Protein AF-A0A256SQV0-F1 (afdb_monomer_lite)

Sequence (70 aa):
MNSPLLNAIAETPSSAAYYMGQRDGYACKIKDVLTAIPVENVQANDSVLKELYWWLDMYNDSFAREMGWV

Structure (mmCIF, N/CA/C/O backbone):
data_AF-A0A256SQV0-F1
#
_entry.id   AF-A0A256SQV0-F1
#
loop_
_atom_site.group_PDB
_atom_site.id
_atom_site.type_symbol
_atom_site.label_atom_id
_atom_site.label_alt_id
_atom_site.label_comp_id
_atom_site.label_asym_id
_atom_site.label_entity_id
_atom_site.label_seq_id
_atom_site.pdbx_PDB_ins_code
_atom_site.Cartn_x
_atom_site.Cartn_y
_atom_site.Cartn_z
_atom_site.occupancy
_atom_site.B_iso_or_equiv
_atom_site.auth_seq_id
_atom_site.auth_comp_id
_atom_site.auth_asym_id
_atom_site.auth_atom_id
_atom_site.pdbx_PDB_model_num
ATOM 1 N N . MET A 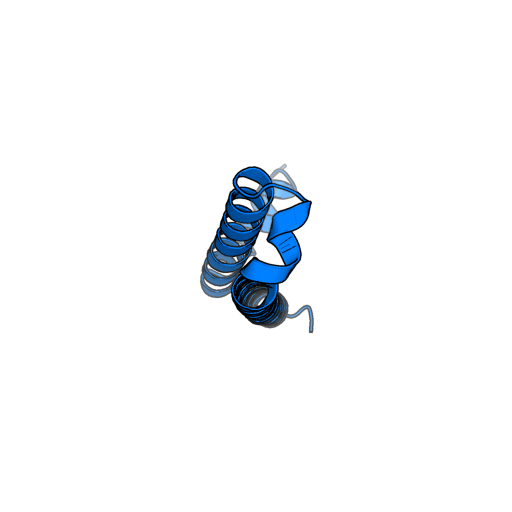1 1 ? 31.991 -5.481 -6.607 1.00 49.16 1 MET A N 1
ATOM 2 C CA . MET A 1 1 ? 30.699 -6.198 -6.640 1.00 49.16 1 MET A CA 1
ATOM 3 C C . MET A 1 1 ? 29.636 -5.20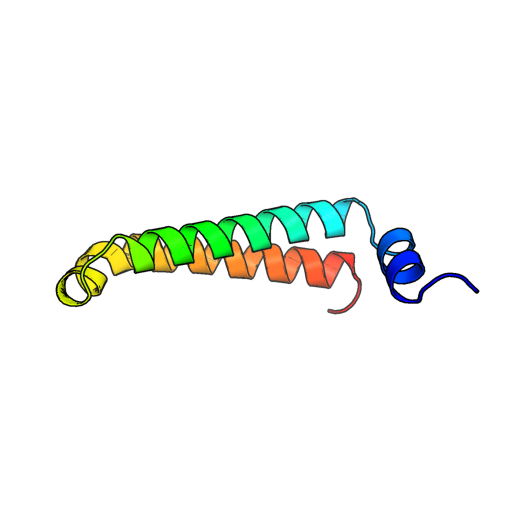9 -6.218 1.00 49.16 1 MET A C 1
ATOM 5 O O . MET A 1 1 ? 29.708 -4.728 -5.095 1.00 49.16 1 MET A O 1
ATOM 9 N N . ASN A 1 2 ? 28.719 -4.846 -7.115 1.00 58.06 2 ASN A N 1
ATOM 10 C CA . ASN A 1 2 ? 27.559 -4.056 -6.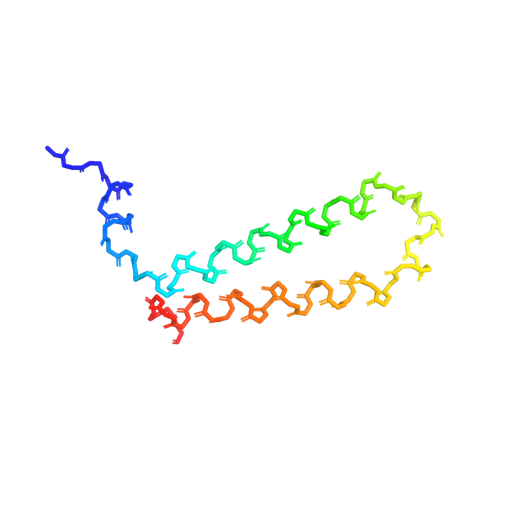712 1.00 58.06 2 ASN A CA 1
ATOM 11 C C . ASN A 1 2 ? 26.670 -4.936 -5.833 1.00 58.06 2 ASN A C 1
ATOM 13 O O . ASN A 1 2 ? 26.489 -6.119 -6.125 1.00 58.06 2 ASN A O 1
ATOM 17 N N . SER A 1 3 ? 26.178 -4.378 -4.729 1.00 82.38 3 SER A N 1
ATOM 18 C CA . SER A 1 3 ? 25.210 -5.068 -3.878 1.00 82.38 3 SER A CA 1
ATOM 19 C C . SER A 1 3 ? 23.986 -5.446 -4.726 1.00 82.38 3 SER A C 1
ATOM 21 O O . SER A 1 3 ? 23.505 -4.583 -5.463 1.00 82.38 3 SER A O 1
ATOM 23 N N . PRO A 1 4 ? 23.451 -6.676 -4.625 1.00 78.12 4 PRO A N 1
ATOM 24 C CA . PRO A 1 4 ? 22.214 -7.072 -5.305 1.00 78.12 4 PRO A CA 1
ATOM 25 C C . PRO A 1 4 ? 21.059 -6.084 -5.083 1.00 78.12 4 PRO A C 1
ATOM 27 O O . PRO A 1 4 ? 20.266 -5.842 -5.985 1.00 78.12 4 PRO A O 1
ATOM 30 N N . LEU A 1 5 ? 21.027 -5.438 -3.911 1.00 76.31 5 LEU A N 1
ATOM 31 C CA . LEU A 1 5 ? 20.075 -4.377 -3.590 1.00 76.31 5 LEU A CA 1
ATOM 32 C C . LEU A 1 5 ? 20.252 -3.128 -4.471 1.00 76.31 5 LEU A C 1
ATOM 34 O O . LEU A 1 5 ? 19.273 -2.548 -4.920 1.00 76.31 5 LEU A O 1
ATOM 38 N N . LEU A 1 6 ? 21.496 -2.710 -4.723 1.00 75.50 6 LEU A N 1
ATOM 39 C CA . LEU A 1 6 ? 21.786 -1.529 -5.543 1.00 75.50 6 LEU A CA 1
ATOM 40 C C . LEU A 1 6 ? 21.426 -1.764 -7.012 1.00 75.50 6 LEU A C 1
ATOM 42 O O . LEU A 1 6 ? 20.928 -0.850 -7.661 1.00 75.50 6 LEU A O 1
ATOM 46 N N . ASN A 1 7 ? 21.633 -2.984 -7.514 1.00 80.12 7 ASN A N 1
ATOM 47 C CA . ASN A 1 7 ? 21.208 -3.349 -8.865 1.00 80.12 7 ASN A CA 1
ATOM 48 C C . ASN A 1 7 ? 19.677 -3.358 -8.974 1.00 80.12 7 ASN A C 1
ATOM 50 O O . ASN A 1 7 ? 19.144 -2.755 -9.894 1.00 80.12 7 ASN A O 1
ATOM 54 N N . ALA A 1 8 ? 18.969 -3.923 -7.988 1.00 75.00 8 ALA A N 1
ATOM 55 C CA . ALA A 1 8 ? 17.505 -3.908 -7.968 1.00 75.00 8 ALA A CA 1
ATOM 56 C C . ALA A 1 8 ? 16.928 -2.478 -7.965 1.00 75.00 8 ALA A C 1
ATOM 58 O O . ALA A 1 8 ? 15.953 -2.199 -8.660 1.00 75.00 8 ALA A O 1
ATOM 59 N N . ILE A 1 9 ? 17.554 -1.549 -7.231 1.00 75.69 9 ILE A N 1
ATOM 60 C CA . ILE A 1 9 ? 17.171 -0.128 -7.249 1.00 75.69 9 ILE A CA 1
ATOM 61 C C . ILE A 1 9 ? 17.432 0.492 -8.627 1.00 75.69 9 ILE A C 1
ATOM 63 O O . ILE A 1 9 ? 16.579 1.212 -9.137 1.00 75.69 9 ILE A O 1
ATOM 67 N N . ALA A 1 10 ? 18.590 0.218 -9.234 1.00 78.50 10 ALA A N 1
ATOM 68 C CA . ALA A 1 10 ? 18.955 0.765 -10.541 1.00 78.50 10 ALA A CA 1
ATOM 69 C C . ALA A 1 10 ? 18.072 0.237 -11.687 1.00 78.50 10 ALA A C 1
ATOM 71 O O . ALA A 1 10 ? 17.854 0.943 -12.667 1.00 78.50 10 ALA A O 1
ATOM 72 N N . GLU A 1 11 ? 17.573 -0.991 -11.561 1.00 84.31 11 GLU A N 1
ATOM 73 C CA . GLU A 1 11 ? 16.729 -1.658 -12.557 1.00 84.31 11 GLU A CA 1
ATOM 74 C C . GLU A 1 11 ? 15.236 -1.337 -12.395 1.00 84.31 11 GLU A C 1
ATOM 76 O O . GLU A 1 11 ? 14.451 -1.637 -13.291 1.00 84.31 11 G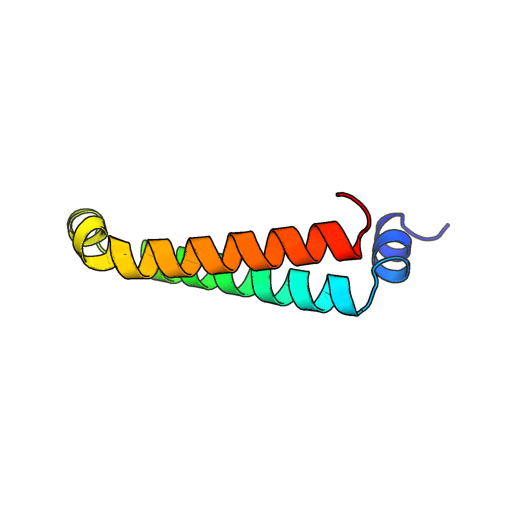LU A O 1
ATOM 81 N N . THR A 1 12 ? 14.827 -0.706 -11.288 1.00 87.38 12 THR A N 1
ATOM 82 C CA . THR A 1 12 ? 13.427 -0.328 -11.055 1.00 87.38 12 THR A CA 1
ATOM 83 C C . THR A 1 12 ? 13.051 0.880 -11.924 1.00 87.38 12 THR A C 1
ATOM 85 O O . THR A 1 12 ? 13.639 1.955 -11.763 1.00 87.38 12 THR A O 1
ATOM 88 N N . PRO A 1 13 ? 12.039 0.770 -12.806 1.00 92.94 13 PRO A N 1
ATOM 89 C CA . PRO A 1 13 ? 11.538 1.915 -13.557 1.00 92.94 13 PRO A CA 1
ATOM 90 C C . PRO A 1 13 ? 11.045 3.029 -12.628 1.00 92.94 13 PRO A C 1
ATOM 92 O O . PRO A 1 13 ? 10.445 2.774 -11.584 1.00 92.94 13 PRO A O 1
ATOM 95 N N . SER A 1 14 ? 11.230 4.293 -13.017 1.00 91.69 14 SER A N 1
ATOM 96 C CA . SER A 1 14 ? 10.757 5.425 -12.203 1.00 91.69 14 SER A CA 1
ATOM 97 C C . SER A 1 14 ? 9.235 5.411 -11.991 1.00 91.69 14 SER A C 1
ATOM 99 O O . SER A 1 14 ? 8.761 5.834 -10.938 1.00 91.69 14 SER A O 1
ATOM 101 N N . SER A 1 15 ? 8.470 4.883 -12.952 1.00 94.25 15 SER A N 1
ATOM 102 C CA . SER A 1 15 ? 7.026 4.636 -12.827 1.00 94.25 15 SER A CA 1
ATOM 103 C C . SER A 1 15 ? 6.711 3.587 -11.757 1.00 94.25 15 SER A C 1
ATOM 105 O O . SER A 1 15 ? 5.859 3.818 -10.898 1.00 94.25 15 SER A O 1
ATOM 107 N N . ALA A 1 16 ? 7.450 2.475 -11.735 1.00 94.31 16 ALA A N 1
ATOM 108 C CA . ALA A 1 16 ? 7.331 1.460 -10.693 1.00 94.31 16 ALA A CA 1
ATOM 109 C C . ALA A 1 16 ? 7.662 2.041 -9.308 1.00 94.31 16 ALA A C 1
ATOM 111 O O . ALA A 1 16 ? 6.906 1.841 -8.359 1.00 94.31 16 ALA A O 1
ATOM 112 N N . ALA A 1 17 ? 8.729 2.838 -9.189 1.00 93.25 17 ALA A N 1
ATOM 113 C CA . ALA A 1 17 ? 9.084 3.498 -7.931 1.00 93.25 17 ALA A CA 1
ATOM 114 C C . ALA A 1 17 ? 7.974 4.442 -7.424 1.00 93.25 17 ALA A C 1
ATOM 116 O O . ALA A 1 17 ? 7.697 4.482 -6.223 1.00 93.25 17 ALA A O 1
ATOM 117 N N . TYR A 1 18 ? 7.297 5.162 -8.326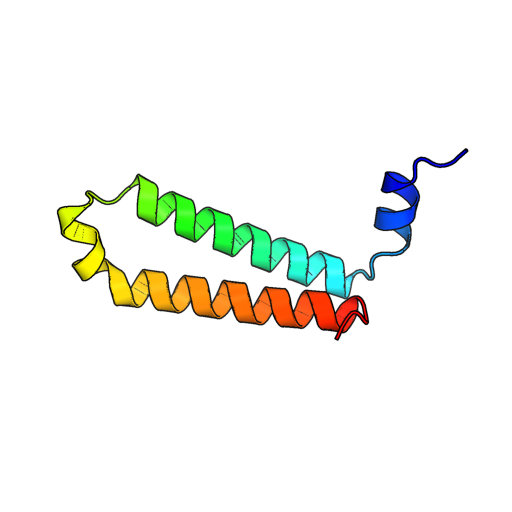 1.00 95.50 18 TYR A N 1
ATOM 118 C CA . TYR A 1 18 ? 6.138 5.987 -7.977 1.00 95.50 18 TYR A CA 1
ATOM 119 C C . TYR A 1 18 ? 4.992 5.146 -7.396 1.00 95.50 18 TYR A C 1
ATOM 121 O O . TYR A 1 18 ? 4.488 5.461 -6.315 1.00 95.50 18 TYR A O 1
ATOM 129 N N . TYR A 1 19 ? 4.602 4.062 -8.072 1.00 97.25 19 TYR A N 1
ATOM 130 C CA . TYR A 1 19 ? 3.511 3.199 -7.611 1.00 97.25 19 TYR A CA 1
ATOM 131 C C . TYR A 1 19 ? 3.846 2.456 -6.318 1.00 97.25 19 TYR A C 1
ATOM 133 O O . TYR A 1 19 ? 2.986 2.342 -5.447 1.00 97.25 19 TYR A O 1
ATOM 141 N N . MET A 1 20 ? 5.102 2.042 -6.144 1.00 95.12 20 MET A N 1
ATOM 142 C CA . MET A 1 20 ? 5.606 1.507 -4.880 1.00 95.12 20 MET A CA 1
ATOM 143 C C . MET A 1 20 ? 5.414 2.517 -3.741 1.00 95.12 20 MET A C 1
ATOM 145 O O . MET A 1 20 ? 4.851 2.171 -2.707 1.00 95.12 20 MET A O 1
ATOM 149 N N . GLY A 1 21 ? 5.793 3.782 -3.952 1.00 95.94 21 GLY A N 1
ATOM 150 C CA . GLY A 1 21 ? 5.600 4.837 -2.956 1.00 95.94 21 GLY A CA 1
ATOM 151 C C . GLY A 1 21 ? 4.127 5.094 -2.618 1.00 95.94 21 GLY A C 1
ATOM 152 O O . GLY A 1 21 ? 3.792 5.279 -1.448 1.00 95.94 21 GLY A O 1
ATOM 153 N N . GLN A 1 22 ? 3.231 5.067 -3.613 1.00 98.06 22 GLN A N 1
ATOM 154 C CA . GLN A 1 22 ? 1.788 5.183 -3.365 1.00 98.06 22 GLN A CA 1
ATOM 155 C C . GLN A 1 22 ? 1.267 3.997 -2.548 1.00 98.06 22 GLN A C 1
ATOM 157 O O . GLN A 1 22 ? 0.627 4.211 -1.518 1.00 98.06 22 GLN A O 1
ATOM 162 N N . ARG A 1 23 ? 1.586 2.763 -2.959 1.00 97.25 23 ARG A N 1
ATOM 163 C CA . ARG A 1 23 ? 1.217 1.529 -2.251 1.00 97.25 23 ARG A CA 1
ATOM 164 C C . ARG A 1 23 ? 1.655 1.585 -0.787 1.00 97.25 23 ARG A C 1
ATOM 166 O O . ARG A 1 23 ? 0.834 1.415 0.110 1.00 97.25 23 ARG A O 1
ATOM 173 N N . ASP A 1 24 ? 2.926 1.885 -0.542 1.00 97.50 24 ASP A N 1
ATOM 174 C CA . ASP A 1 24 ? 3.478 1.951 0.812 1.00 97.50 24 ASP A CA 1
ATOM 175 C C . ASP A 1 24 ? 2.800 3.068 1.635 1.00 97.50 24 ASP A C 1
ATOM 177 O O . ASP A 1 24 ? 2.501 2.889 2.817 1.00 97.50 24 ASP A O 1
ATOM 181 N N . GLY A 1 25 ? 2.453 4.191 0.996 1.00 97.94 25 GLY A N 1
ATOM 182 C CA . GLY A 1 25 ? 1.672 5.266 1.606 1.00 97.94 25 GLY A CA 1
ATOM 183 C C . GLY A 1 25 ? 0.274 4.832 2.062 1.00 97.94 25 GLY A C 1
ATOM 184 O O . GLY A 1 25 ? -0.145 5.184 3.166 1.00 97.94 25 GLY A O 1
ATOM 185 N N . TYR A 1 26 ? -0.452 4.049 1.257 1.00 98.12 26 TYR A N 1
ATOM 186 C CA . TYR A 1 26 ? -1.760 3.510 1.656 1.00 98.12 26 TYR A CA 1
ATOM 187 C C . TYR A 1 26 ? -1.641 2.445 2.748 1.00 98.12 26 TYR A C 1
ATOM 189 O O . TYR A 1 26 ? -2.453 2.450 3.673 1.00 98.12 26 TYR A O 1
ATOM 197 N N . ALA A 1 27 ? -0.599 1.609 2.722 1.00 97.69 27 ALA A N 1
ATOM 198 C CA . ALA A 1 27 ? -0.330 0.657 3.799 1.00 97.69 27 ALA A CA 1
ATOM 199 C C . ALA A 1 27 ? -0.120 1.369 5.150 1.00 97.69 27 ALA A C 1
ATOM 201 O O . ALA A 1 27 ? -0.680 0.951 6.167 1.00 97.69 27 ALA A O 1
ATOM 202 N N . CYS A 1 28 ? 0.617 2.487 5.160 1.00 97.88 28 CYS A N 1
ATOM 203 C CA . CYS A 1 28 ? 0.761 3.332 6.348 1.00 97.88 28 CYS A CA 1
ATOM 204 C C . CYS A 1 28 ? -0.581 3.913 6.812 1.00 97.88 28 CYS A C 1
ATOM 206 O O . CYS A 1 28 ? -0.920 3.770 7.982 1.00 97.88 28 CYS A O 1
ATOM 208 N N . LYS A 1 29 ? -1.389 4.484 5.908 1.00 96.69 29 LYS A N 1
ATOM 209 C CA . LYS A 1 29 ? -2.711 5.037 6.266 1.00 96.69 29 LYS A CA 1
ATOM 210 C C . LYS A 1 29 ? -3.635 3.989 6.887 1.00 96.69 29 LYS A C 1
ATOM 212 O O . LYS A 1 29 ? -4.302 4.276 7.875 1.00 96.69 29 LYS A O 1
ATOM 217 N N . ILE A 1 30 ? -3.667 2.776 6.330 1.00 95.81 30 ILE A N 1
ATOM 218 C CA . ILE A 1 30 ? -4.450 1.658 6.877 1.00 95.81 30 ILE A CA 1
ATOM 219 C C . ILE A 1 30 ? -3.987 1.345 8.299 1.00 95.81 30 ILE A C 1
ATOM 221 O O . ILE A 1 30 ? -4.810 1.233 9.207 1.00 95.81 30 ILE A O 1
ATOM 225 N N . LYS A 1 31 ? -2.671 1.239 8.506 1.00 95.25 31 LYS A N 1
ATOM 226 C CA . LYS A 1 31 ? -2.098 0.997 9.831 1.00 95.25 31 LYS A CA 1
ATOM 227 C C . LYS A 1 31 ? -2.465 2.106 10.818 1.00 95.25 31 LYS A C 1
ATOM 229 O O . LYS A 1 31 ? -2.838 1.791 11.946 1.00 95.25 31 LYS A O 1
ATOM 234 N N . ASP A 1 32 ? -2.393 3.367 10.405 1.00 94.50 32 ASP A N 1
ATOM 235 C CA . ASP A 1 32 ? -2.732 4.514 11.249 1.00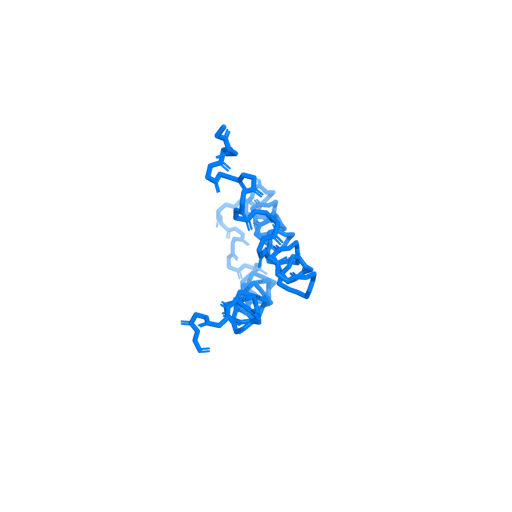 94.50 32 ASP A CA 1
ATOM 236 C C . ASP A 1 32 ? -4.206 4.478 11.665 1.00 94.50 32 ASP A C 1
ATOM 238 O O . ASP A 1 32 ? -4.509 4.617 12.850 1.00 94.50 32 ASP A O 1
ATOM 242 N N . VAL A 1 33 ? -5.119 4.195 10.725 1.00 92.50 33 VAL A N 1
ATOM 243 C CA . VAL A 1 33 ? -6.551 4.023 11.020 1.00 92.50 33 VAL A CA 1
ATOM 244 C C . VAL A 1 33 ? -6.762 2.889 12.020 1.00 92.50 33 VAL A C 1
ATOM 246 O O . VAL A 1 33 ? -7.390 3.102 13.053 1.00 92.50 33 VAL A O 1
ATOM 249 N N . LEU A 1 34 ? -6.198 1.707 11.761 1.00 91.81 34 LEU A N 1
ATOM 250 C CA . LEU A 1 34 ? -6.341 0.542 12.640 1.00 91.81 34 LEU A CA 1
ATOM 251 C C . LEU A 1 34 ? -5.728 0.756 14.032 1.00 91.81 34 LEU A C 1
ATOM 253 O O . LEU A 1 34 ? -6.193 0.158 14.996 1.00 91.81 34 LEU A O 1
ATOM 257 N N . THR A 1 35 ? -4.698 1.597 14.146 1.00 93.31 35 THR A N 1
ATOM 258 C CA . THR A 1 35 ? -4.053 1.921 15.429 1.00 93.31 35 THR A CA 1
ATOM 259 C C . THR A 1 35 ? -4.834 2.984 16.205 1.00 93.31 35 THR A C 1
ATOM 261 O O . THR A 1 35 ? -4.810 2.988 17.434 1.00 93.31 35 THR A O 1
ATOM 264 N N . ALA A 1 36 ? -5.524 3.891 15.509 1.00 91.31 36 ALA A N 1
ATOM 265 C CA . ALA A 1 36 ? -6.292 4.969 16.124 1.00 91.31 36 ALA A CA 1
ATOM 266 C C . ALA A 1 36 ? -7.690 4.533 16.593 1.00 91.31 36 ALA A C 1
ATOM 268 O O . ALA A 1 36 ? -8.242 5.151 17.507 1.00 91.31 36 ALA A O 1
ATOM 269 N N . ILE A 1 37 ? -8.280 3.504 15.976 1.00 88.88 37 ILE A N 1
ATOM 270 C CA . ILE A 1 37 ? -9.650 3.079 16.285 1.00 88.88 37 ILE A CA 1
ATOM 271 C C . ILE A 1 37 ? -9.693 1.951 17.331 1.00 88.88 37 ILE A C 1
ATOM 273 O O . ILE A 1 37 ? -8.959 0.970 17.216 1.00 88.88 37 ILE A O 1
ATOM 277 N N . PRO A 1 38 ? -10.595 2.032 18.328 1.00 87.88 38 PRO A N 1
ATOM 278 C CA . PRO A 1 38 ? -10.945 0.885 19.162 1.00 87.88 38 PRO A CA 1
ATOM 279 C C . PRO A 1 38 ? -11.516 -0.259 18.314 1.00 87.88 38 PRO A C 1
ATOM 281 O O . PRO A 1 38 ? -12.201 -0.008 17.317 1.00 87.88 38 PRO A O 1
ATOM 284 N N . VAL A 1 39 ? -11.283 -1.510 18.721 1.00 83.88 39 VAL A N 1
ATOM 285 C CA . VAL A 1 39 ? -11.703 -2.707 17.963 1.00 83.88 39 VAL A CA 1
ATOM 286 C C . VAL A 1 39 ? -13.218 -2.723 17.732 1.00 83.88 39 VAL A C 1
ATOM 288 O O . VAL A 1 39 ? -13.680 -3.061 16.643 1.00 83.88 39 VAL A O 1
ATOM 291 N N . GLU A 1 40 ? -14.000 -2.285 18.716 1.00 87.44 40 GLU A N 1
ATOM 292 C CA . GLU A 1 40 ? -15.457 -2.161 18.632 1.00 87.44 40 GLU A CA 1
ATOM 293 C C . GLU A 1 40 ? -15.937 -1.164 17.561 1.00 87.44 40 GLU A C 1
ATOM 295 O O . GLU A 1 40 ? -17.054 -1.286 17.062 1.00 87.44 40 GLU A O 1
ATOM 300 N N . ASN A 1 41 ? -15.084 -0.222 17.149 1.00 85.75 41 ASN A N 1
ATOM 301 C CA . ASN A 1 41 ? -15.397 0.815 16.165 1.00 85.75 41 ASN A CA 1
ATOM 302 C C . ASN A 1 41 ? -14.875 0.489 14.757 1.00 85.75 41 ASN A C 1
ATOM 304 O O . ASN A 1 41 ? -15.036 1.298 13.839 1.00 85.75 41 ASN A O 1
ATOM 308 N N . VAL A 1 42 ? -14.277 -0.689 14.551 1.00 83.38 42 VAL A N 1
ATOM 309 C CA . VAL A 1 42 ? -13.768 -1.116 13.236 1.00 83.38 42 VAL A CA 1
ATOM 310 C C . VAL A 1 42 ? -14.892 -1.183 12.204 1.00 83.38 42 VAL A C 1
ATOM 312 O O . VAL A 1 42 ? -14.727 -0.674 11.100 1.00 83.38 42 VAL A O 1
ATOM 315 N N . GLN A 1 43 ? -16.066 -1.714 12.568 1.00 85.31 43 GLN A N 1
ATOM 316 C CA . GLN A 1 43 ? -17.218 -1.775 11.656 1.00 85.31 43 GLN A CA 1
ATOM 317 C C . GLN A 1 43 ? -17.692 -0.391 11.201 1.00 85.31 43 GLN A C 1
ATOM 319 O O . GLN A 1 43 ? -18.060 -0.221 10.042 1.00 85.31 43 GLN A O 1
ATOM 324 N N . ALA A 1 44 ? -17.644 0.614 12.080 1.00 87.31 44 ALA A N 1
ATOM 325 C CA . ALA A 1 44 ? -18.021 1.982 11.727 1.00 87.31 44 ALA A CA 1
ATOM 326 C C . ALA A 1 44 ? -17.048 2.625 10.719 1.00 87.31 44 ALA A C 1
ATOM 328 O O . ALA A 1 44 ? -17.413 3.583 10.044 1.00 87.31 44 ALA A O 1
ATOM 329 N N . ASN A 1 45 ? -15.833 2.081 10.594 1.00 87.94 45 ASN A N 1
ATOM 330 C CA . ASN A 1 45 ? -14.790 2.539 9.674 1.00 87.94 45 ASN A CA 1
ATOM 331 C C . ASN A 1 45 ? -14.598 1.600 8.469 1.00 87.94 45 ASN A C 1
ATOM 333 O O . ASN A 1 45 ? -13.658 1.778 7.696 1.00 87.94 45 ASN A O 1
ATOM 337 N N . ASP A 1 46 ? -15.481 0.614 8.285 1.00 90.56 46 ASP A N 1
ATOM 338 C CA . ASP A 1 46 ? -15.356 -0.412 7.243 1.00 90.56 46 ASP A CA 1
ATOM 339 C C . ASP A 1 46 ? -15.322 0.187 5.827 1.00 90.56 46 ASP A C 1
ATOM 341 O O . ASP A 1 46 ? -14.526 -0.240 4.995 1.00 90.56 46 ASP A O 1
ATOM 345 N N . SER A 1 47 ? -16.116 1.229 5.553 1.00 93.00 47 SER A N 1
ATOM 346 C CA . SER A 1 47 ? -16.098 1.915 4.252 1.00 93.00 47 SER A CA 1
ATOM 347 C C . SER A 1 47 ? -14.751 2.582 3.959 1.00 93.00 47 SER A C 1
ATOM 349 O O . SER A 1 47 ? -14.226 2.437 2.857 1.00 93.00 47 SER A O 1
ATOM 351 N N . VAL A 1 48 ? -14.171 3.260 4.953 1.00 93.00 48 VAL A N 1
ATOM 352 C CA . VAL A 1 48 ? -12.864 3.925 4.843 1.00 93.00 48 VAL A CA 1
ATOM 353 C C . VAL A 1 48 ? -11.764 2.891 4.634 1.00 93.00 48 VAL A C 1
ATOM 355 O O . VAL A 1 48 ? -10.933 3.039 3.743 1.00 93.00 48 VAL A O 1
ATOM 358 N N . LEU A 1 49 ? -11.771 1.813 5.422 1.00 94.12 49 LEU A N 1
ATOM 359 C CA . LEU A 1 49 ? -10.790 0.740 5.286 1.00 94.12 49 LEU A CA 1
ATOM 360 C C . LEU A 1 49 ? -10.882 0.078 3.908 1.00 94.12 49 LEU A C 1
ATOM 362 O O . LEU A 1 49 ? -9.854 -0.089 3.258 1.00 94.12 49 LEU A O 1
ATOM 366 N N . LYS A 1 50 ? -12.090 -0.237 3.425 1.00 95.94 50 LYS A N 1
ATOM 367 C CA . LYS A 1 50 ? -12.301 -0.807 2.084 1.00 95.94 50 LYS A CA 1
ATOM 368 C C . LYS A 1 50 ? -11.751 0.080 0.978 1.00 95.94 50 LYS A C 1
ATOM 370 O O . LYS A 1 50 ? -11.085 -0.428 0.082 1.00 95.94 50 LYS A O 1
ATOM 375 N N . GLU A 1 51 ? -12.003 1.384 1.042 1.00 97.00 51 GLU A N 1
ATOM 376 C CA . GLU A 1 51 ? -11.463 2.325 0.062 1.00 97.00 51 GLU A CA 1
ATOM 377 C C . GLU A 1 51 ? -9.927 2.337 0.089 1.00 97.00 51 GLU A C 1
ATOM 379 O O . GLU A 1 51 ? -9.288 2.239 -0.957 1.00 97.00 51 GLU A O 1
ATOM 384 N N . LEU A 1 52 ? -9.320 2.395 1.277 1.00 97.06 52 LEU A N 1
ATOM 385 C CA . LEU A 1 52 ? -7.863 2.387 1.415 1.00 97.06 52 LEU A CA 1
ATOM 386 C C . LEU A 1 52 ? -7.230 1.089 0.894 1.00 97.06 52 LEU A C 1
ATOM 388 O O . LEU A 1 52 ? -6.202 1.153 0.220 1.00 97.06 52 LEU A O 1
ATOM 392 N N . TYR A 1 53 ? -7.837 -0.068 1.177 1.00 97.31 53 TYR A N 1
ATOM 393 C CA . TYR A 1 53 ? -7.388 -1.354 0.634 1.00 97.31 53 TYR A CA 1
ATOM 394 C C . TYR A 1 53 ? -7.550 -1.418 -0.887 1.00 97.31 53 TYR A C 1
ATOM 396 O O . TYR A 1 53 ? -6.654 -1.901 -1.570 1.00 97.31 53 TYR A O 1
ATOM 404 N N . TRP A 1 54 ? -8.632 -0.867 -1.440 1.00 98.19 54 TRP A N 1
ATOM 405 C CA . TRP A 1 54 ? -8.820 -0.822 -2.890 1.00 98.19 54 TRP A CA 1
ATOM 406 C C . TRP A 1 54 ? -7.735 0.007 -3.590 1.00 98.19 54 TRP A C 1
ATOM 408 O O . TRP A 1 54 ? -7.173 -0.428 -4.595 1.00 98.19 54 TRP A O 1
ATOM 418 N N . TRP A 1 55 ? -7.379 1.170 -3.032 1.00 98.06 55 TRP A N 1
ATOM 419 C CA . TRP A 1 55 ? -6.255 1.960 -3.538 1.00 98.06 55 TRP A CA 1
ATOM 420 C C . TRP A 1 55 ? -4.924 1.216 -3.402 1.00 98.06 55 TRP A C 1
ATOM 422 O O . TRP A 1 55 ? -4.138 1.211 -4.349 1.00 98.06 55 TRP A O 1
ATOM 432 N N . LEU A 1 56 ? -4.674 0.571 -2.256 1.00 98.31 56 LEU A N 1
ATOM 433 C CA . LEU A 1 56 ? -3.475 -0.243 -2.031 1.00 98.31 56 LEU A CA 1
ATOM 434 C C . LEU A 1 56 ? -3.312 -1.304 -3.129 1.00 98.31 56 LEU A C 1
ATOM 436 O O . LEU A 1 56 ? -2.242 -1.383 -3.736 1.00 98.31 56 LEU A O 1
ATOM 440 N N . ASP A 1 57 ? -4.374 -2.061 -3.402 1.00 97.88 57 ASP A N 1
ATOM 441 C CA . ASP A 1 57 ? -4.387 -3.117 -4.415 1.00 97.88 57 ASP A CA 1
ATOM 442 C C . ASP A 1 57 ? -4.158 -2.539 -5.817 1.00 97.88 57 ASP A C 1
ATOM 444 O O . ASP A 1 57 ? -3.266 -2.988 -6.535 1.00 97.88 57 ASP A O 1
ATOM 448 N N . MET A 1 58 ? -4.867 -1.466 -6.181 1.00 98.19 58 MET A N 1
ATOM 449 C CA . MET A 1 58 ? -4.723 -0.816 -7.489 1.00 98.19 58 MET A CA 1
ATOM 450 C C . MET A 1 58 ? -3.284 -0.331 -7.750 1.00 98.19 58 MET A C 1
ATOM 452 O O . MET A 1 58 ? -2.749 -0.485 -8.857 1.00 98.19 58 MET A O 1
ATOM 456 N N . TYR A 1 59 ? -2.631 0.261 -6.745 1.00 97.81 59 TYR A N 1
ATOM 457 C CA . TYR A 1 59 ? -1.241 0.705 -6.867 1.00 97.81 59 TYR A CA 1
ATOM 458 C C . TYR A 1 59 ? -0.252 -0.459 -6.862 1.00 97.81 59 TYR A C 1
ATOM 460 O O . TYR A 1 59 ? 0.755 -0.390 -7.567 1.00 97.81 59 TYR A O 1
ATOM 468 N N . ASN A 1 60 ? -0.536 -1.535 -6.127 1.00 97.19 60 ASN A N 1
ATOM 469 C CA . ASN A 1 60 ? 0.278 -2.742 -6.170 1.00 97.19 60 ASN A CA 1
ATOM 470 C C . ASN A 1 60 ? 0.222 -3.422 -7.549 1.00 97.19 60 ASN A C 1
ATOM 472 O O . ASN A 1 60 ? 1.264 -3.809 -8.075 1.00 97.19 60 ASN A O 1
ATOM 476 N N . ASP A 1 61 ? -0.957 -3.484 -8.168 1.00 97.44 61 ASP A N 1
ATOM 477 C CA . ASP A 1 61 ? -1.133 -4.012 -9.525 1.00 97.44 61 ASP A CA 1
ATOM 478 C C . ASP A 1 61 ? -0.390 -3.161 -10.559 1.00 97.44 61 ASP A C 1
ATOM 480 O O . ASP A 1 61 ? 0.284 -3.683 -11.450 1.00 97.44 61 ASP A O 1
ATOM 484 N N . SER A 1 62 ? -0.471 -1.835 -10.420 1.00 97.06 62 SER A N 1
ATOM 485 C CA . SER A 1 62 ? 0.249 -0.899 -11.289 1.00 97.06 62 SER A CA 1
ATOM 486 C C . SER A 1 62 ? 1.763 -1.059 -11.138 1.00 97.06 62 SER A C 1
ATOM 488 O O . SER A 1 62 ? 2.475 -1.136 -12.133 1.00 97.06 62 SER A O 1
ATOM 490 N N . PHE A 1 63 ? 2.258 -1.190 -9.904 1.00 95.31 63 PHE A N 1
ATOM 491 C CA . PHE A 1 63 ? 3.663 -1.483 -9.629 1.00 95.31 63 PHE A CA 1
ATOM 492 C C . PHE A 1 63 ? 4.116 -2.791 -10.290 1.00 95.31 63 PHE A C 1
ATOM 494 O O . PHE A 1 63 ? 5.113 -2.795 -11.008 1.00 95.31 63 PHE A O 1
ATOM 501 N N . ALA A 1 64 ? 3.378 -3.885 -10.091 1.00 94.19 64 ALA A N 1
ATOM 502 C CA . ALA A 1 64 ? 3.742 -5.187 -10.641 1.00 94.19 64 ALA A CA 1
ATOM 503 C C . ALA A 1 64 ? 3.755 -5.182 -12.181 1.00 94.19 64 ALA A C 1
ATOM 505 O O . ALA A 1 64 ? 4.648 -5.775 -12.788 1.00 94.19 64 ALA A O 1
ATOM 506 N N . ARG A 1 65 ? 2.822 -4.454 -12.811 1.00 95.56 65 ARG A N 1
ATOM 507 C CA . ARG A 1 65 ? 2.790 -4.254 -14.267 1.00 95.56 65 ARG A CA 1
ATOM 508 C C . ARG A 1 65 ? 4.003 -3.473 -14.772 1.00 95.56 65 ARG A C 1
ATOM 510 O O . ARG A 1 65 ? 4.622 -3.891 -15.743 1.00 95.56 65 ARG A O 1
ATOM 517 N N . GLU A 1 66 ? 4.370 -2.371 -14.118 1.00 94.25 66 GLU A N 1
ATOM 518 C CA . GLU A 1 66 ? 5.555 -1.587 -14.506 1.00 94.25 66 GLU A CA 1
ATOM 519 C C . GLU A 1 66 ? 6.859 -2.374 -14.320 1.00 94.25 66 GLU A C 1
ATOM 521 O O . GLU A 1 66 ? 7.816 -2.175 -15.063 1.00 94.25 66 GLU A O 1
ATOM 526 N N . MET A 1 67 ? 6.891 -3.302 -13.362 1.00 91.94 67 MET A N 1
ATOM 527 C CA . MET A 1 67 ? 8.004 -4.235 -13.182 1.00 91.94 67 MET A CA 1
ATOM 528 C C . MET A 1 67 ? 8.000 -5.402 -14.187 1.00 91.94 67 MET A C 1
ATOM 530 O O . MET A 1 67 ? 8.949 -6.187 -14.209 1.00 91.94 67 MET A O 1
ATOM 534 N N . GLY A 1 68 ? 6.952 -5.544 -15.008 1.00 91.62 68 GLY A N 1
ATOM 535 C CA . GLY A 1 68 ? 6.788 -6.654 -15.951 1.00 91.62 68 GLY A CA 1
ATOM 536 C C . GLY A 1 68 ? 6.574 -8.012 -15.276 1.00 91.62 68 GLY A C 1
ATOM 537 O O . GLY A 1 68 ? 6.929 -9.044 -15.843 1.00 91.62 68 GLY A O 1
ATOM 538 N N . TRP A 1 69 ? 6.058 -8.026 -14.045 1.00 89.62 69 TRP A N 1
ATOM 539 C CA . TRP A 1 69 ? 5.809 -9.253 -13.276 1.00 89.62 69 TRP A CA 1
ATOM 540 C C . TRP A 1 69 ? 4.440 -9.877 -13.557 1.00 89.62 69 TRP A C 1
ATOM 542 O O . TRP A 1 69 ? 4.199 -11.018 -13.159 1.00 89.62 69 TRP A O 1
ATOM 552 N N . VAL A 1 70 ? 3.560 -9.125 -14.221 1.00 83.50 70 VAL A N 1
ATOM 553 C CA . VAL A 1 70 ? 2.203 -9.517 -14.625 1.00 83.50 70 VAL A CA 1
ATOM 554 C C . VAL A 1 70 ? 1.909 -9.018 -16.028 1.00 83.50 70 VAL A C 1
ATOM 556 O O . VAL A 1 70 ? 2.415 -7.926 -16.376 1.00 83.50 70 VAL A O 1
#

Organism: Limosilactobacillus reuteri (NCBI:txid1598)

Radius of gyration: 15.73 Å; chains: 1; bounding box: 49×16×35 Å

Secondary structure (DSSP, 8-state):
---HHHHHHHHS-HHHHHHHHHHHHHHHHHHHHHHHS-GGGTGGGHHHHHHHHHHHHHHHHHHHHHTT--

pLDDT: mean 90.55, std 9.1, range [49.16, 98.31]

Foldseek 3Di:
DPDPVVVVVVLQDPQLVVLVVQLVVLVVVLVVVVVPDDPVCVVVCVVVNVVSVVSNVVSVVSNCVSVVVD